Protein AF-A0A2Z7CPQ3-F1 (afdb_monomer)

Solvent-accessible surface area (backbone atoms only — not comparable to full-atom values): 9838 Å² total; per-residue (Å²): 130,92,51,61,66,46,53,51,51,53,50,30,45,48,73,46,27,50,46,46,57,72,65,60,72,82,84,64,62,66,68,57,52,49,40,27,57,72,50,27,38,76,54,97,89,22,42,36,27,41,44,96,89,38,80,44,78,45,41,50,68,58,50,16,61,74,26,59,31,29,77,51,62,46,77,52,65,87,72,51,58,67,66,45,49,53,52,37,21,37,70,39,23,57,84,59,52,74,49,56,56,61,34,51,41,88,52,35,33,70,56,54,40,49,51,49,50,50,46,46,71,75,69,43,90,66,92,63,64,90,55,53,40,46,50,67,57,42,39,52,53,22,29,34,73,65,68,48,58,36,12,48,16,59,49,53,45,51,49,54,48,51,71,36,33,67,86,64,68,62,70,78,74,78,78,127

Nearest PDB structures (foldseek):
  7np8-assembly1_B  TM=5.921E-01  e=3.631E+00  Methanocaldococcus jannaschii DSM 2661
  7bkb-assembly1_E  TM=3.492E-01  e=5.715E+00  Methanospirillum hungatei JF-1
  7waz-assembly1_A  TM=1.607E-01  e=1.551E+00  Planctomycetota bacterium

Sequence (176 aa):
MDNEGMVKMFKALVSSGLKGFLECSSAIYEAALVEFFQNASVQDDKVVSTVHGKSVEVTEEVFAGTFELSTEGLTDMSDVPKDLVFDARTAFSYDGKQLNTSCKKREMKFEYRLLNDILAKTVTVKADSFDVVTHERFLMMSAIQGGVKVNWGRLLFNIFKDMVTPATKQARGYAV

Structure (mmCIF, N/CA/C/O backbone):
data_AF-A0A2Z7CPQ3-F1
#
_entry.id   AF-A0A2Z7CPQ3-F1
#
loop_
_atom_site.group_PDB
_atom_site.id
_atom_site.type_symbol
_atom_site.label_atom_id
_atom_site.label_alt_id
_atom_site.label_comp_id
_atom_site.label_asym_id
_atom_site.label_entity_id
_atom_site.label_seq_id
_atom_site.pdbx_PDB_ins_code
_atom_site.Cartn_x
_atom_site.Cartn_y
_atom_site.Cartn_z
_atom_site.occupancy
_atom_site.B_iso_or_equiv
_atom_site.auth_seq_id
_atom_site.auth_comp_id
_atom_site.auth_asym_id
_atom_site.auth_atom_id
_atom_site.pdbx_PDB_model_num
ATOM 1 N N . MET A 1 1 ? -1.738 0.029 -30.865 1.00 52.38 1 MET A N 1
ATOM 2 C CA . MET A 1 1 ? -1.584 -1.238 -30.107 1.00 52.38 1 MET A CA 1
ATOM 3 C C . MET A 1 1 ? -1.568 -0.870 -28.619 1.00 52.38 1 MET A C 1
ATOM 5 O O . MET A 1 1 ? -0.692 -1.278 -27.873 1.00 52.38 1 MET A O 1
ATOM 9 N N . ASP A 1 2 ? -2.525 -0.041 -28.183 1.00 65.38 2 ASP A N 1
ATOM 10 C CA . ASP A 1 2 ? -2.224 1.010 -27.187 1.00 65.38 2 ASP A CA 1
ATOM 11 C C . ASP A 1 2 ? -2.474 0.626 -25.727 1.00 65.38 2 ASP A C 1
ATOM 13 O O . ASP A 1 2 ? -2.293 1.447 -24.837 1.00 65.38 2 ASP A O 1
ATOM 17 N N . ASN A 1 3 ? -2.834 -0.630 -25.452 1.00 77.56 3 ASN A N 1
ATOM 18 C CA . ASN A 1 3 ? -3.248 -1.041 -24.108 1.00 77.56 3 ASN A CA 1
ATOM 19 C C . ASN A 1 3 ? -2.387 -2.151 -23.490 1.00 77.56 3 ASN A C 1
ATOM 21 O O . ASN A 1 3 ? -2.666 -2.563 -22.368 1.00 77.56 3 ASN A O 1
ATOM 25 N N . GLU A 1 4 ? -1.342 -2.650 -24.162 1.00 88.69 4 GLU A N 1
ATOM 26 C CA . GLU A 1 4 ? -0.546 -3.765 -23.621 1.00 88.69 4 GLU A CA 1
ATOM 27 C C . GLU A 1 4 ? 0.138 -3.399 -22.291 1.00 88.69 4 GLU A C 1
ATOM 29 O O . GLU A 1 4 ? 0.106 -4.187 -21.344 1.00 88.69 4 GLU A O 1
ATOM 34 N N . GLY A 1 5 ? 0.688 -2.183 -22.187 1.00 86.81 5 GLY A N 1
ATOM 35 C CA . GLY A 1 5 ? 1.281 -1.670 -20.946 1.00 86.81 5 GLY A CA 1
ATOM 36 C C . GLY A 1 5 ? 0.263 -1.571 -19.807 1.00 86.81 5 GLY A C 1
ATOM 37 O O . GLY A 1 5 ? 0.512 -2.056 -18.707 1.00 86.81 5 GLY A O 1
ATOM 38 N N . MET A 1 6 ? -0.930 -1.044 -20.097 1.00 89.56 6 MET A N 1
ATOM 39 C CA . MET A 1 6 ? -2.034 -0.944 -19.135 1.00 89.56 6 MET A CA 1
ATOM 40 C C . MET A 1 6 ? -2.511 -2.317 -18.652 1.00 89.56 6 MET A C 1
ATOM 42 O O . MET A 1 6 ? -2.704 -2.523 -17.457 1.00 89.56 6 MET A O 1
ATOM 46 N N . VAL A 1 7 ? -2.658 -3.283 -19.564 1.00 90.31 7 VAL A N 1
ATOM 47 C CA . VAL A 1 7 ? -3.046 -4.660 -19.221 1.00 90.31 7 VAL A CA 1
ATOM 48 C C . VAL A 1 7 ? -1.991 -5.319 -18.333 1.00 90.31 7 VAL A C 1
ATOM 50 O O . VAL A 1 7 ? -2.348 -5.988 -17.364 1.00 90.31 7 VAL A O 1
ATOM 53 N N . LYS A 1 8 ? -0.697 -5.130 -18.628 1.00 91.88 8 LYS A N 1
ATOM 54 C CA . LYS A 1 8 ? 0.396 -5.635 -17.781 1.00 91.88 8 LYS A CA 1
ATOM 55 C C . LYS A 1 8 ? 0.367 -5.001 -16.391 1.00 91.88 8 LYS A C 1
ATOM 57 O O . LYS A 1 8 ? 0.447 -5.735 -15.412 1.00 91.88 8 LYS A O 1
ATOM 62 N N . MET A 1 9 ? 0.172 -3.684 -16.309 1.00 93.31 9 MET A N 1
ATOM 63 C CA . MET A 1 9 ? 0.054 -2.962 -15.040 1.00 93.31 9 MET A CA 1
ATOM 64 C C . MET A 1 9 ? -1.110 -3.499 -14.194 1.00 93.31 9 MET A C 1
ATOM 66 O O . MET A 1 9 ? -0.900 -3.858 -13.039 1.00 93.31 9 MET A O 1
ATOM 70 N N . PHE A 1 10 ? -2.309 -3.665 -14.767 1.00 90.81 10 PHE A N 1
ATOM 71 C CA . PHE A 1 10 ? -3.447 -4.222 -14.025 1.00 90.81 10 PHE A CA 1
ATOM 72 C C . PHE A 1 10 ? -3.222 -5.668 -13.584 1.00 90.81 10 PHE A C 1
ATOM 74 O O . PHE A 1 10 ? -3.580 -6.025 -12.466 1.00 90.81 10 PHE A O 1
ATOM 81 N N . LYS A 1 11 ? -2.598 -6.504 -14.424 1.00 92.69 11 LYS A N 1
ATOM 82 C CA . LYS A 1 11 ? -2.225 -7.869 -14.026 1.00 92.69 11 LYS A CA 1
ATOM 83 C C . LYS A 1 11 ? -1.247 -7.864 -12.854 1.00 92.69 11 LYS A C 1
ATOM 85 O O . LYS A 1 11 ? -1.438 -8.645 -11.934 1.00 92.69 11 LYS A O 1
ATOM 90 N N . ALA A 1 12 ? -0.249 -6.980 -12.862 1.00 91.81 12 ALA A N 1
ATOM 91 C CA . ALA A 1 12 ? 0.686 -6.833 -11.748 1.00 91.81 12 ALA A CA 1
ATOM 92 C C . ALA A 1 12 ? -0.034 -6.408 -10.457 1.00 91.81 12 ALA A C 1
ATOM 94 O O . ALA A 1 12 ? 0.230 -6.962 -9.396 1.00 91.81 12 ALA A O 1
ATOM 95 N N . LEU A 1 13 ? -1.002 -5.495 -10.563 1.00 89.25 13 LEU A N 1
ATOM 96 C CA . LEU A 1 13 ? -1.815 -5.015 -9.442 1.00 89.25 13 LEU A CA 1
ATOM 97 C C . LEU A 1 13 ? -2.726 -6.114 -8.862 1.00 89.25 13 LEU A C 1
ATOM 99 O O . LEU A 1 13 ? -2.865 -6.247 -7.650 1.00 89.25 13 LEU A O 1
ATOM 103 N N . VAL A 1 14 ? -3.312 -6.955 -9.718 1.00 89.62 14 VAL A N 1
ATOM 104 C CA . VAL A 1 14 ? -4.073 -8.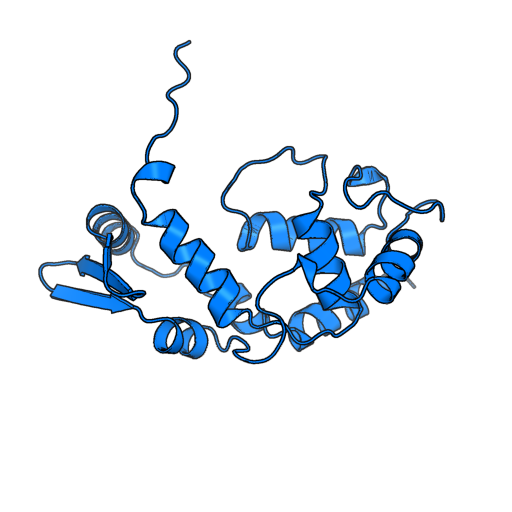133 -9.272 1.00 89.62 14 VAL A CA 1
ATOM 105 C C . VAL A 1 14 ? -3.147 -9.149 -8.604 1.00 89.62 14 VAL A C 1
ATOM 107 O O . VAL A 1 14 ? -3.444 -9.607 -7.503 1.00 89.62 14 VAL A O 1
ATOM 110 N N . SER A 1 15 ? -2.007 -9.460 -9.226 1.00 90.81 15 SER A N 1
ATOM 111 C CA . SER A 1 15 ? -1.011 -10.388 -8.680 1.00 90.81 15 SER A CA 1
ATOM 112 C C . SER A 1 15 ? -0.380 -9.902 -7.379 1.00 90.81 15 SER A C 1
ATOM 114 O O . SER A 1 15 ? 0.089 -10.725 -6.598 1.00 90.81 15 SER A O 1
ATOM 116 N N . SER A 1 16 ? -0.370 -8.590 -7.121 1.00 88.19 16 SER A N 1
ATOM 117 C CA . SER A 1 16 ? 0.120 -8.058 -5.853 1.00 88.19 16 SER A CA 1
ATOM 118 C C . SER A 1 16 ? -0.817 -8.394 -4.691 1.00 88.19 16 SER A C 1
ATOM 120 O O . SER A 1 16 ? -0.373 -8.341 -3.555 1.00 88.19 16 SER A O 1
ATOM 122 N N . GLY A 1 17 ? -2.082 -8.755 -4.941 1.00 86.81 17 GLY A N 1
ATOM 123 C CA . GLY A 1 17 ? -3.071 -9.044 -3.896 1.00 86.81 17 GLY A CA 1
ATOM 124 C C . GLY A 1 17 ? -3.863 -7.820 -3.426 1.00 86.81 17 GLY A C 1
ATOM 125 O O . GLY A 1 17 ? -4.576 -7.901 -2.436 1.00 86.81 17 GLY A O 1
ATOM 126 N N . LEU A 1 18 ? -3.777 -6.685 -4.131 1.00 87.81 18 LEU A N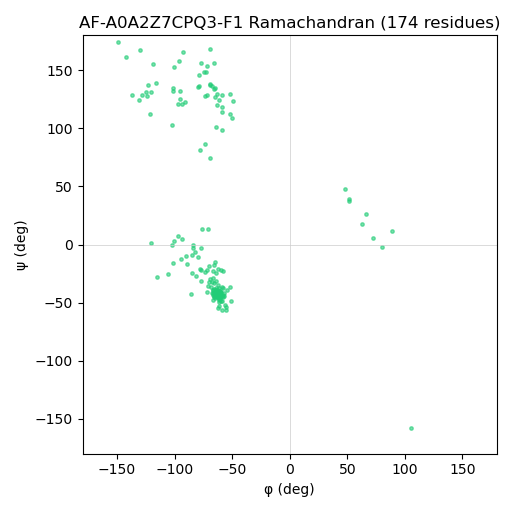 1
ATOM 127 C CA . LEU A 1 18 ? -4.542 -5.470 -3.799 1.00 87.81 18 LEU A CA 1
ATOM 128 C C . LEU A 1 18 ? -5.980 -5.477 -4.342 1.00 87.81 18 LEU A C 1
ATOM 130 O O . LEU A 1 18 ? -6.759 -4.576 -4.037 1.00 87.81 18 LEU A O 1
ATOM 134 N N . LYS A 1 19 ? -6.343 -6.479 -5.148 1.00 87.19 19 LYS A N 1
ATOM 135 C CA . LYS A 1 19 ? -7.648 -6.559 -5.815 1.00 87.19 19 LYS A CA 1
ATOM 136 C C . LYS A 1 19 ? -8.820 -6.487 -4.825 1.00 87.19 19 LYS A C 1
ATOM 138 O O . LYS A 1 19 ? -9.689 -5.642 -5.013 1.00 87.19 19 LYS A O 1
ATOM 143 N N . GLY A 1 20 ? -8.828 -7.317 -3.778 1.00 82.94 20 GLY A N 1
ATOM 144 C CA . GLY A 1 20 ? -9.944 -7.371 -2.824 1.00 82.94 20 GLY A CA 1
ATOM 145 C C . GLY A 1 20 ? -10.156 -6.051 -2.074 1.00 82.94 20 GLY A C 1
ATOM 146 O O . GLY A 1 20 ? -11.290 -5.620 -1.876 1.00 82.94 20 GLY A O 1
ATOM 147 N N . PHE A 1 21 ? -9.074 -5.332 -1.767 1.00 83.88 21 PHE A N 1
ATOM 148 C CA . PHE A 1 21 ? -9.148 -3.992 -1.180 1.00 83.88 21 PHE A CA 1
ATOM 149 C C . PHE A 1 21 ? -9.739 -2.948 -2.140 1.00 83.88 21 PHE A C 1
ATOM 151 O O . PHE A 1 21 ? -10.566 -2.133 -1.737 1.00 83.88 21 PHE A O 1
ATOM 158 N N . LEU A 1 22 ? -9.358 -2.984 -3.421 1.00 84.19 22 LEU A N 1
ATOM 159 C CA . LEU A 1 22 ? -9.859 -2.040 -4.429 1.00 84.19 22 LEU A CA 1
ATOM 160 C C . LEU A 1 22 ? -11.309 -2.300 -4.856 1.00 84.19 22 LEU A C 1
ATOM 162 O O . LEU A 1 22 ? -11.972 -1.383 -5.337 1.00 84.19 22 LEU A O 1
ATOM 166 N N . GLU A 1 23 ? -11.798 -3.527 -4.692 1.00 82.38 23 GLU A N 1
ATOM 167 C CA . GLU A 1 23 ? -13.182 -3.912 -4.995 1.00 82.38 23 GLU A CA 1
ATOM 168 C C . GLU A 1 23 ? -14.160 -3.610 -3.847 1.00 82.38 23 GLU A C 1
ATOM 170 O O . GLU A 1 23 ? -15.367 -3.808 -4.007 1.00 82.38 23 GLU A O 1
ATOM 175 N N . CYS A 1 24 ? -13.681 -3.100 -2.705 1.00 69.94 24 CYS A N 1
ATOM 176 C CA . CYS A 1 24 ? -14.533 -2.793 -1.561 1.00 69.94 24 CYS A CA 1
ATOM 177 C C . CYS A 1 24 ? -15.636 -1.782 -1.931 1.00 69.94 24 CYS A C 1
ATOM 179 O O . CYS A 1 24 ? -15.378 -0.613 -2.223 1.00 69.94 24 CYS A O 1
ATOM 181 N N . SER A 1 25 ? -16.891 -2.236 -1.886 1.00 61.22 25 SER A N 1
ATOM 182 C CA . SER A 1 25 ? -18.068 -1.415 -2.178 1.00 61.22 25 SER A CA 1
ATOM 183 C C . SER A 1 25 ? -18.302 -0.367 -1.086 1.00 61.22 25 SER A C 1
ATOM 185 O O . SER A 1 25 ? -18.249 -0.672 0.104 1.00 61.22 25 SER A O 1
ATOM 187 N N . SER A 1 26 ? -18.637 0.865 -1.478 1.00 59.34 26 SER A N 1
ATOM 188 C CA . SER A 1 26 ? -18.905 1.984 -0.561 1.00 59.34 26 SER A CA 1
ATOM 189 C C . SER A 1 26 ? -20.275 1.914 0.129 1.00 59.34 26 SER A C 1
ATOM 191 O O . SER A 1 26 ? -20.722 2.910 0.687 1.00 59.34 26 SER A O 1
ATOM 193 N N . ALA A 1 27 ? -20.977 0.778 0.074 1.00 57.53 27 ALA A N 1
ATOM 194 C CA . ALA A 1 27 ? -22.360 0.630 0.543 1.00 57.53 27 ALA A CA 1
ATOM 195 C C . ALA A 1 27 ? -22.533 0.676 2.080 1.00 57.53 27 ALA A C 1
ATOM 197 O O . ALA A 1 27 ? -23.585 0.302 2.598 1.00 57.53 27 ALA A O 1
ATOM 198 N N . ILE A 1 28 ? -21.515 1.109 2.824 1.00 59.25 28 ILE A N 1
ATOM 199 C CA . ILE A 1 28 ? -21.557 1.185 4.282 1.00 59.25 28 ILE A CA 1
ATOM 200 C C . ILE A 1 28 ? -22.312 2.454 4.702 1.00 59.25 28 ILE A C 1
ATOM 202 O O . ILE A 1 28 ? -22.097 3.535 4.159 1.00 59.25 28 ILE A O 1
ATOM 206 N N . TYR A 1 29 ? -23.202 2.317 5.687 1.00 59.50 29 TYR A N 1
ATOM 207 C CA . TYR A 1 29 ? -23.968 3.422 6.262 1.00 59.50 29 TYR A CA 1
ATOM 208 C C . TYR A 1 29 ? -23.024 4.486 6.847 1.00 59.50 29 TYR A C 1
ATOM 210 O O . TYR A 1 29 ? -22.283 4.215 7.795 1.00 59.50 29 TYR A O 1
ATOM 218 N N . GLU A 1 30 ? -23.078 5.703 6.305 1.00 75.25 30 GLU A N 1
ATOM 219 C CA . GLU A 1 30 ? -22.171 6.807 6.647 1.00 75.25 30 GLU A CA 1
ATOM 220 C C . GLU A 1 30 ? -22.150 7.102 8.160 1.00 75.25 30 GLU A C 1
ATOM 222 O O . GLU A 1 30 ? -21.085 7.279 8.745 1.00 75.25 30 GLU A O 1
ATOM 227 N N . ALA A 1 31 ? -23.306 7.034 8.831 1.00 81.69 31 ALA A N 1
ATOM 228 C CA . ALA A 1 31 ? -23.420 7.306 10.266 1.00 81.69 31 ALA A CA 1
ATOM 229 C C . ALA A 1 31 ? -22.657 6.305 11.158 1.00 81.69 31 ALA A C 1
ATOM 231 O O . ALA A 1 31 ? -22.017 6.715 12.124 1.00 81.69 31 ALA A O 1
ATOM 232 N N . ALA A 1 32 ? -22.691 5.008 10.832 1.00 85.31 32 ALA A N 1
ATOM 233 C CA . ALA A 1 32 ? -22.018 3.976 11.623 1.00 85.31 32 ALA A CA 1
ATOM 234 C C . ALA A 1 32 ? -20.490 4.055 11.473 1.00 85.31 32 ALA A C 1
ATOM 236 O O . ALA A 1 32 ? -19.762 3.849 12.442 1.00 85.31 32 ALA A O 1
ATOM 237 N N . LEU A 1 33 ? -19.998 4.404 10.278 1.00 85.75 33 LEU A N 1
ATOM 238 C CA . LEU A 1 33 ? -18.573 4.664 10.062 1.00 85.75 33 LEU A CA 1
ATOM 239 C C . LEU A 1 33 ? -18.109 5.924 10.787 1.00 85.75 33 LEU A C 1
ATOM 241 O O . LEU A 1 33 ? -17.037 5.917 11.389 1.00 85.75 33 LEU A O 1
ATOM 245 N N . VAL A 1 34 ? -18.906 6.994 10.763 1.00 85.31 34 VAL A N 1
ATOM 246 C CA . VAL A 1 34 ? -18.590 8.220 11.508 1.00 85.31 34 VAL A CA 1
ATOM 247 C C . VAL A 1 34 ? -18.483 7.922 13.004 1.00 85.31 34 VAL A C 1
ATOM 249 O O . VAL A 1 34 ? -17.476 8.280 13.613 1.00 85.31 34 VAL A O 1
ATOM 252 N N . GLU A 1 35 ? -19.459 7.214 13.579 1.00 89.50 35 GLU A N 1
ATOM 253 C CA . GLU A 1 35 ? -19.417 6.782 14.983 1.00 89.50 35 GLU A CA 1
ATOM 254 C C . GLU A 1 35 ? -18.184 5.902 15.256 1.00 89.50 35 GLU A C 1
ATOM 256 O O . GLU A 1 35 ? -17.452 6.142 16.220 1.00 89.50 35 GLU A O 1
ATOM 261 N N . PHE A 1 36 ? -17.887 4.948 14.362 1.00 91.38 36 PHE A N 1
ATOM 262 C CA . PHE A 1 36 ? -16.701 4.100 14.464 1.00 91.38 36 PHE A CA 1
ATOM 263 C C . PHE A 1 36 ? -15.419 4.933 14.554 1.00 91.38 36 PHE A C 1
ATOM 265 O O . PHE A 1 36 ? -14.647 4.756 15.492 1.00 91.38 36 PHE A O 1
ATOM 272 N N . PHE A 1 37 ? -15.172 5.853 13.618 1.00 88.50 37 PHE A N 1
ATOM 273 C CA . PHE A 1 37 ? -13.935 6.645 13.596 1.00 88.50 37 PHE A CA 1
ATOM 274 C C . PHE A 1 37 ? -13.845 7.658 14.746 1.00 88.50 37 PHE A C 1
ATOM 276 O O . PHE A 1 37 ? -12.738 7.979 15.195 1.00 88.50 37 PHE A O 1
ATOM 283 N N . GLN A 1 38 ? -14.979 8.161 15.238 1.00 89.44 38 GLN A N 1
ATOM 284 C CA . GLN A 1 38 ? -15.023 9.026 16.419 1.00 89.44 38 GLN A CA 1
ATOM 285 C C . GLN A 1 38 ? -14.569 8.276 17.672 1.00 89.44 38 GLN A C 1
ATOM 287 O O . GLN A 1 38 ? -13.737 8.794 18.417 1.00 89.44 38 GLN A O 1
ATOM 292 N N . ASN A 1 39 ? -15.054 7.047 17.848 1.00 92.38 39 ASN A N 1
ATOM 293 C CA . ASN A 1 39 ? -14.789 6.227 19.030 1.00 92.38 39 ASN A CA 1
ATOM 294 C C . ASN A 1 39 ? -13.539 5.340 18.894 1.00 92.38 39 ASN A C 1
ATOM 296 O O . ASN A 1 39 ? -13.111 4.732 19.874 1.00 92.38 39 ASN A O 1
ATOM 300 N N . ALA A 1 40 ? -12.955 5.250 17.695 1.00 93.44 40 ALA A N 1
ATOM 301 C CA . ALA A 1 40 ? -11.829 4.369 17.429 1.00 93.44 40 ALA A CA 1
ATOM 302 C C . ALA A 1 40 ? -10.547 4.824 18.137 1.00 93.44 40 ALA A C 1
ATOM 304 O O . ALA A 1 40 ? -10.176 6.003 18.115 1.00 93.44 40 ALA A O 1
ATOM 305 N N . SER A 1 41 ? -9.834 3.847 18.691 1.00 93.75 41 SER A N 1
ATOM 306 C CA . SER A 1 41 ? -8.496 3.977 19.263 1.00 93.75 41 SER A CA 1
ATOM 307 C C . SER A 1 41 ? -7.663 2.735 18.945 1.00 93.75 41 SER A C 1
ATOM 309 O O . SER A 1 41 ? -8.208 1.686 18.599 1.00 93.75 41 SER A O 1
ATOM 311 N N . VAL A 1 42 ? -6.339 2.853 19.046 1.00 93.88 42 VAL A N 1
ATOM 312 C CA . VAL A 1 42 ? -5.430 1.708 18.914 1.00 93.88 42 VAL A CA 1
ATOM 313 C C . VAL A 1 42 ? -5.103 1.176 20.308 1.00 93.88 42 VAL A C 1
ATOM 315 O O . VAL A 1 42 ? -4.647 1.941 21.157 1.00 93.88 42 VAL A O 1
ATOM 318 N N . GLN A 1 43 ? -5.329 -0.117 20.541 1.00 92.88 43 GLN A N 1
ATOM 319 C CA . GLN A 1 43 ? -5.010 -0.823 21.789 1.00 92.88 43 GLN A CA 1
ATOM 320 C C . GLN A 1 43 ? -4.397 -2.183 21.447 1.00 92.88 43 GLN A C 1
ATOM 322 O O . GLN A 1 43 ? -4.958 -2.909 20.633 1.00 92.88 43 GLN A O 1
ATOM 327 N N . ASP A 1 44 ? -3.241 -2.512 22.032 1.00 90.81 44 ASP A N 1
ATOM 328 C CA . ASP A 1 44 ? -2.554 -3.804 21.854 1.00 90.81 44 ASP A CA 1
ATOM 329 C C . ASP A 1 44 ? -2.426 -4.267 20.385 1.00 90.81 44 ASP A C 1
ATOM 331 O O . ASP A 1 44 ? -2.737 -5.404 20.040 1.00 90.81 44 ASP A O 1
ATOM 335 N N . ASP A 1 45 ? -1.986 -3.359 19.505 1.00 90.31 45 ASP A N 1
ATOM 336 C CA . ASP A 1 45 ? -1.858 -3.564 18.047 1.00 90.31 45 ASP A CA 1
ATOM 337 C C . ASP A 1 45 ? -3.182 -3.842 17.303 1.00 90.31 45 ASP A C 1
ATOM 339 O O . ASP A 1 45 ? -3.180 -4.295 16.163 1.00 90.31 45 ASP A O 1
ATOM 343 N N . LYS A 1 46 ? -4.327 -3.526 17.912 1.00 93.94 46 LYS A N 1
ATOM 344 C CA . LYS A 1 46 ? -5.663 -3.642 17.314 1.00 93.94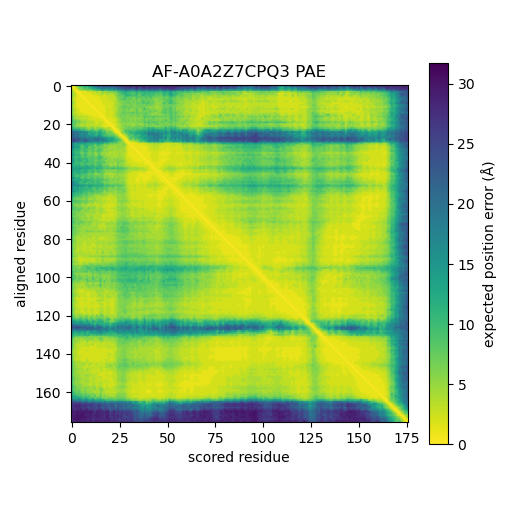 46 LYS A CA 1
ATOM 345 C C . LYS A 1 46 ? -6.344 -2.286 17.246 1.00 93.94 46 LYS A C 1
ATOM 347 O O . LYS A 1 46 ? -6.062 -1.397 18.050 1.00 93.94 46 LYS A O 1
ATOM 352 N N . VAL A 1 47 ? -7.287 -2.137 16.322 1.00 95.31 47 VAL A N 1
ATOM 353 C CA . VAL A 1 47 ? -8.208 -0.997 16.327 1.00 95.31 47 VAL A CA 1
ATOM 354 C C . VAL A 1 47 ? -9.465 -1.405 17.073 1.00 95.31 47 VAL A C 1
ATOM 356 O O . VAL A 1 47 ? -10.146 -2.349 16.679 1.00 95.31 47 VAL A O 1
ATOM 359 N N . VAL A 1 48 ? -9.779 -0.683 18.141 1.00 95.31 48 VAL A N 1
ATOM 360 C CA . VAL A 1 48 ? -10.984 -0.903 18.941 1.00 95.31 48 VAL A CA 1
ATOM 361 C C . VAL A 1 48 ? -11.884 0.318 18.854 1.00 95.31 48 VAL A C 1
ATOM 363 O O . VAL A 1 48 ? -11.403 1.451 18.865 1.00 95.31 48 VAL A O 1
ATOM 366 N N . SER A 1 49 ? -13.190 0.103 18.744 1.00 94.62 49 SER A N 1
ATOM 367 C CA . SER A 1 49 ? -14.192 1.165 18.671 1.00 94.62 49 SER A CA 1
ATOM 368 C C . SER A 1 49 ? -15.519 0.713 19.281 1.00 94.62 49 SER A C 1
ATOM 370 O O . SER A 1 49 ? -15.690 -0.439 19.673 1.00 94.62 49 SER A O 1
ATOM 372 N N . THR A 1 50 ? -16.479 1.626 19.377 1.00 93.75 50 THR A N 1
ATOM 373 C CA . THR A 1 50 ? -17.858 1.338 19.775 1.00 93.75 50 THR A CA 1
ATOM 374 C C . THR A 1 50 ? -18.808 1.929 18.744 1.00 93.75 50 THR A C 1
ATOM 376 O O . THR A 1 50 ? -18.695 3.108 18.414 1.00 93.75 50 THR A O 1
ATOM 379 N N . VAL A 1 51 ? -19.743 1.117 18.249 1.00 90.62 51 VAL A N 1
ATOM 380 C CA . VAL A 1 51 ? -20.773 1.529 17.283 1.00 90.62 51 VAL A CA 1
ATOM 381 C C . VAL A 1 51 ? -22.129 1.051 17.783 1.00 90.62 51 VAL A C 1
ATOM 383 O O . VAL A 1 51 ? -22.306 -0.137 18.059 1.00 90.62 51 VAL A O 1
ATOM 386 N N . HIS A 1 52 ? -23.087 1.965 17.933 1.00 89.94 52 HIS A N 1
ATOM 387 C CA . HIS A 1 52 ? -24.418 1.686 18.481 1.00 89.94 52 HIS A CA 1
ATOM 388 C C . HIS A 1 52 ? -24.364 0.940 19.829 1.00 89.94 52 HIS A C 1
ATOM 390 O O . HIS A 1 52 ? -25.127 0.004 20.078 1.00 89.94 52 HIS A O 1
ATOM 396 N N . GLY A 1 53 ? -23.409 1.321 20.685 1.00 89.56 53 GLY A N 1
ATOM 397 C CA . GLY A 1 53 ? -23.181 0.702 21.996 1.00 89.56 53 GLY A CA 1
ATOM 398 C C . GLY A 1 53 ? -22.559 -0.702 21.963 1.00 89.56 53 GLY A C 1
ATOM 399 O O . GLY A 1 53 ? -22.431 -1.325 23.015 1.00 89.56 53 GLY A O 1
ATOM 400 N N . LYS A 1 54 ? -22.166 -1.216 20.790 1.00 93.31 54 LYS A N 1
ATOM 401 C CA . LYS A 1 54 ? -21.468 -2.502 20.644 1.00 93.31 54 LYS A CA 1
ATOM 402 C C . LYS A 1 54 ? -19.976 -2.278 20.434 1.00 93.31 54 LYS A C 1
ATOM 404 O O . LYS A 1 54 ? -19.594 -1.476 19.584 1.00 93.31 54 LYS A O 1
ATOM 409 N N . SER A 1 55 ? -19.151 -3.015 21.178 1.00 93.50 55 SER A N 1
ATOM 410 C CA . SER A 1 55 ? -17.701 -3.025 20.967 1.00 93.50 55 SER A CA 1
ATOM 411 C C . SER A 1 55 ? -17.364 -3.678 19.625 1.00 93.50 55 SER A C 1
ATOM 413 O O . SER A 1 55 ? -17.937 -4.713 19.275 1.00 93.50 55 SER A O 1
ATOM 415 N N . VAL A 1 56 ? -16.441 -3.069 18.887 1.00 93.62 56 VAL A N 1
ATOM 416 C CA . VAL A 1 56 ? -15.889 -3.571 17.628 1.00 93.62 56 VAL A CA 1
ATOM 417 C C . VAL A 1 56 ? -14.378 -3.639 17.775 1.00 93.62 56 VAL A C 1
ATOM 419 O O . VAL A 1 56 ? -13.746 -2.641 18.117 1.00 93.62 56 VAL A O 1
ATOM 422 N N . GLU A 1 57 ? -13.802 -4.797 17.469 1.00 95.31 57 GLU A N 1
ATOM 423 C CA . GLU A 1 57 ? -12.356 -5.000 17.441 1.00 95.31 57 GLU A CA 1
ATOM 424 C C . GLU A 1 57 ? -11.927 -5.435 16.041 1.00 95.31 57 GLU A C 1
ATOM 426 O O . GLU A 1 57 ? -12.507 -6.352 15.458 1.00 95.31 57 GLU A O 1
ATOM 431 N N . VAL A 1 58 ? -10.902 -4.778 15.507 1.00 95.62 58 VAL A N 1
ATOM 432 C CA . VAL A 1 58 ? -10.313 -5.088 14.206 1.00 95.62 58 VAL A CA 1
ATOM 433 C C . VAL A 1 58 ? -8.836 -5.403 14.415 1.00 95.62 58 VAL A C 1
ATOM 435 O O . VAL A 1 58 ? -8.050 -4.525 14.782 1.00 95.62 58 VAL A O 1
ATOM 438 N N . THR A 1 59 ? -8.463 -6.663 14.195 1.00 96.06 59 THR A N 1
ATOM 439 C CA . THR A 1 59 ? -7.063 -7.112 14.175 1.00 96.06 59 THR A CA 1
ATOM 440 C C . THR A 1 59 ? -6.511 -7.072 12.752 1.00 96.06 59 THR A C 1
ATOM 442 O O . THR A 1 59 ? -7.283 -6.994 11.791 1.00 96.06 59 THR A O 1
ATOM 445 N N . GLU A 1 60 ? -5.189 -7.165 12.603 1.00 95.38 60 GLU A N 1
ATOM 446 C CA . GLU A 1 60 ? -4.562 -7.284 11.284 1.00 95.38 60 GLU A CA 1
ATOM 447 C C . GLU A 1 60 ? -5.092 -8.499 10.518 1.00 95.38 60 GLU A C 1
ATOM 449 O O . GLU A 1 60 ? -5.398 -8.390 9.337 1.00 95.38 60 GLU A O 1
ATOM 454 N N . GLU A 1 61 ? -5.260 -9.642 11.184 1.00 95.12 61 GLU A N 1
ATOM 455 C CA . GLU A 1 61 ? -5.702 -10.884 10.548 1.00 95.12 61 GLU A CA 1
ATOM 456 C C . GLU A 1 61 ? -7.138 -10.774 10.037 1.00 95.12 61 GLU A C 1
ATOM 458 O O . GLU A 1 61 ? -7.431 -11.187 8.915 1.00 95.12 61 GLU A O 1
ATOM 463 N N . VAL A 1 62 ? -8.034 -10.184 10.839 1.00 94.69 62 VAL A N 1
ATOM 464 C CA . VAL A 1 62 ? -9.425 -9.945 10.432 1.00 94.69 62 VAL A CA 1
ATOM 465 C C . VAL A 1 62 ? -9.471 -8.948 9.276 1.00 94.69 62 VAL A C 1
ATOM 467 O O . VAL A 1 62 ? -10.195 -9.171 8.305 1.00 94.69 62 VAL A O 1
ATOM 470 N N . PHE A 1 63 ? -8.678 -7.876 9.349 1.00 93.62 63 PHE A N 1
ATOM 471 C CA . PHE A 1 63 ? -8.589 -6.863 8.300 1.00 93.62 63 PHE A CA 1
ATOM 472 C C . PHE A 1 63 ? -8.074 -7.465 6.987 1.00 93.62 63 PHE A C 1
ATOM 474 O O . PHE A 1 63 ? -8.744 -7.384 5.959 1.00 93.62 63 PHE A O 1
ATOM 481 N N . ALA A 1 64 ? -6.919 -8.129 7.027 1.00 94.12 64 ALA A N 1
ATOM 482 C CA . ALA A 1 64 ? -6.300 -8.749 5.865 1.00 94.12 64 ALA A CA 1
ATOM 483 C C . ALA A 1 64 ? -7.191 -9.838 5.259 1.00 94.12 64 ALA A C 1
ATOM 485 O O . ALA A 1 64 ? -7.368 -9.865 4.044 1.00 94.12 64 ALA A O 1
ATOM 486 N N . GLY A 1 65 ? -7.807 -10.683 6.092 1.00 93.38 65 GLY A N 1
ATOM 487 C CA . GLY A 1 65 ? -8.732 -11.721 5.637 1.00 93.38 65 GLY A CA 1
ATOM 488 C C . GLY A 1 65 ? -9.982 -11.156 4.959 1.00 93.38 65 GLY A C 1
ATOM 489 O O . GLY A 1 65 ? -10.395 -11.673 3.927 1.00 93.38 65 GLY A O 1
ATOM 490 N N . THR A 1 66 ? -10.549 -10.066 5.488 1.00 89.88 66 THR A N 1
ATOM 491 C CA . THR A 1 66 ? -11.746 -9.416 4.916 1.00 89.88 66 THR A CA 1
ATOM 492 C C . THR A 1 66 ? -11.489 -8.854 3.518 1.00 89.88 66 THR A C 1
ATOM 494 O O . THR A 1 66 ? -12.363 -8.920 2.659 1.00 89.88 66 THR A O 1
ATOM 497 N N . PHE A 1 67 ? -10.294 -8.311 3.286 1.00 88.69 67 PHE A N 1
ATOM 498 C CA . PHE A 1 67 ? -9.904 -7.716 2.004 1.00 88.69 67 PHE A CA 1
ATOM 499 C C . PHE A 1 67 ? -9.098 -8.663 1.105 1.00 88.69 67 PHE A C 1
ATOM 501 O O . PHE A 1 67 ? -8.591 -8.221 0.073 1.00 88.69 67 PHE A O 1
ATOM 508 N N . GLU A 1 68 ? -8.960 -9.936 1.492 1.00 92.19 68 GLU A N 1
ATOM 509 C CA . GLU A 1 68 ? -8.165 -10.951 0.785 1.00 92.19 68 GLU A CA 1
ATOM 510 C C . GLU A 1 68 ? -6.722 -10.487 0.490 1.00 92.19 68 GLU A C 1
ATOM 512 O O . GLU A 1 68 ? -6.154 -10.748 -0.573 1.00 92.19 68 GLU A O 1
ATOM 517 N N . LEU A 1 69 ? -6.125 -9.753 1.433 1.00 93.38 69 LEU A N 1
ATOM 518 C CA . LEU A 1 69 ? -4.791 -9.177 1.289 1.00 93.38 69 LEU A CA 1
ATOM 519 C C . LEU A 1 69 ? -3.699 -10.220 1.534 1.00 93.38 69 LEU A C 1
ATOM 521 O O . LEU A 1 69 ? -3.803 -11.066 2.422 1.00 93.38 69 LEU A O 1
ATOM 525 N N . SER A 1 70 ? 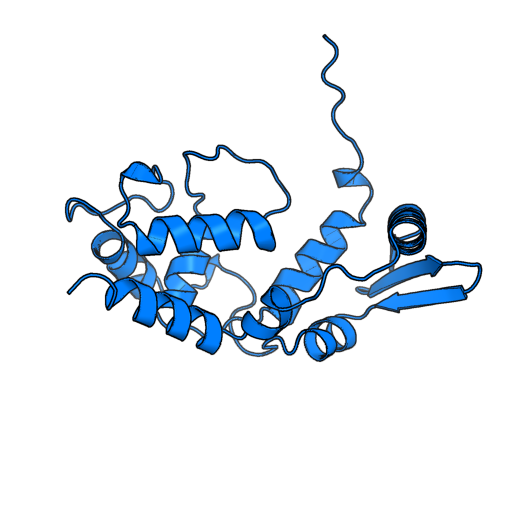-2.591 -10.095 0.800 1.00 92.19 70 SER A N 1
ATOM 526 C CA . SER A 1 70 ? -1.379 -10.869 1.086 1.00 92.19 70 SER A CA 1
ATOM 527 C C . SER A 1 70 ? -0.827 -10.511 2.467 1.00 92.19 70 SER A C 1
ATOM 529 O O . SER A 1 70 ? -0.590 -9.335 2.757 1.00 92.19 70 SER A O 1
ATOM 531 N N . THR A 1 71 ? -0.564 -11.535 3.278 1.00 94.12 71 THR A N 1
ATOM 532 C CA . THR A 1 71 ? 0.138 -11.445 4.569 1.00 94.12 71 THR A CA 1
ATOM 533 C C . THR A 1 71 ? 1.596 -11.916 4.481 1.00 94.12 71 THR A C 1
ATOM 535 O O . THR A 1 71 ? 2.334 -11.876 5.462 1.00 94.12 71 THR A O 1
ATOM 538 N N . GLU A 1 72 ? 2.042 -12.338 3.294 1.00 93.00 72 GLU A N 1
ATOM 539 C CA . GLU A 1 72 ? 3.424 -12.733 3.015 1.00 93.00 72 GLU A CA 1
ATOM 540 C C . GLU A 1 72 ? 4.202 -11.616 2.311 1.00 93.00 72 GLU A C 1
ATOM 542 O O . GLU A 1 72 ? 3.644 -10.858 1.516 1.00 93.00 72 GLU A O 1
ATOM 547 N N . GLY A 1 73 ? 5.524 -11.597 2.504 1.00 95.44 73 GLY A N 1
ATOM 548 C CA . GLY A 1 73 ? 6.444 -10.735 1.763 1.00 95.44 73 GLY A CA 1
ATOM 549 C C . GLY A 1 73 ? 6.963 -9.546 2.567 1.00 95.44 73 GLY A C 1
ATOM 550 O O . GLY A 1 73 ? 6.996 -9.585 3.795 1.00 95.44 73 GLY A O 1
ATOM 551 N N . LEU A 1 74 ? 7.409 -8.505 1.859 1.00 95.25 74 LEU A N 1
ATOM 552 C CA . LEU A 1 74 ? 8.011 -7.317 2.465 1.00 95.25 74 LEU A CA 1
ATOM 553 C C . LEU A 1 74 ? 7.007 -6.552 3.330 1.00 95.25 74 LEU A C 1
ATOM 555 O O . LEU A 1 74 ? 5.883 -6.292 2.900 1.00 95.25 74 LEU A O 1
ATOM 559 N N . THR A 1 75 ? 7.441 -6.150 4.522 1.00 93.12 75 THR A N 1
ATOM 560 C CA . THR A 1 75 ? 6.679 -5.289 5.441 1.00 93.12 75 THR A CA 1
ATOM 561 C C . THR A 1 75 ? 7.143 -3.834 5.413 1.00 93.12 75 THR A C 1
ATOM 563 O O . THR A 1 75 ? 6.422 -2.963 5.893 1.00 93.12 75 THR A O 1
ATOM 566 N N . ASP A 1 76 ? 8.328 -3.571 4.856 1.00 91.44 76 ASP A N 1
ATOM 567 C CA . ASP A 1 76 ? 8.912 -2.242 4.683 1.00 91.44 76 ASP A CA 1
ATOM 568 C C . ASP A 1 76 ? 9.266 -2.031 3.202 1.00 91.44 76 ASP A C 1
ATOM 570 O O . ASP A 1 76 ? 9.871 -2.887 2.554 1.00 91.44 76 ASP A O 1
ATOM 574 N N . MET A 1 77 ? 8.865 -0.889 2.643 1.00 91.88 77 MET A N 1
ATOM 575 C CA . MET A 1 77 ? 9.130 -0.561 1.239 1.00 91.88 77 MET A CA 1
ATOM 576 C C . MET A 1 77 ? 10.599 -0.236 0.976 1.00 91.88 77 MET A C 1
ATOM 578 O O . MET A 1 77 ? 11.054 -0.362 -0.160 1.00 91.88 77 MET A O 1
ATOM 582 N N . SER A 1 78 ? 11.358 0.157 1.998 1.00 92.50 78 SER A N 1
ATOM 583 C CA . SER A 1 78 ? 12.799 0.386 1.873 1.00 92.50 78 SER A CA 1
ATOM 584 C C . SER A 1 78 ? 13.590 -0.895 1.573 1.00 92.50 78 SER A C 1
ATOM 586 O O . SER A 1 78 ? 14.693 -0.803 1.029 1.00 92.50 78 SER A O 1
ATOM 588 N N . ASP A 1 79 ? 12.995 -2.069 1.813 1.00 95.69 79 ASP A N 1
ATOM 589 C CA . ASP A 1 79 ? 13.572 -3.384 1.513 1.00 95.69 79 ASP A CA 1
ATOM 590 C C . ASP A 1 79 ? 13.345 -3.843 0.061 1.00 95.69 79 ASP A C 1
ATOM 592 O O . ASP A 1 79 ? 13.796 -4.924 -0.330 1.00 95.69 79 ASP A O 1
ATOM 596 N N . VAL A 1 80 ? 12.662 -3.046 -0.771 1.00 96.81 80 VAL A N 1
ATOM 597 C CA . VAL A 1 80 ? 12.493 -3.369 -2.195 1.00 96.81 80 VAL A CA 1
ATOM 598 C C . VAL A 1 80 ? 13.876 -3.486 -2.860 1.00 96.81 80 VAL A C 1
ATOM 600 O O . VAL A 1 80 ? 14.686 -2.557 -2.746 1.00 96.81 80 VAL A O 1
ATOM 603 N N . PRO A 1 81 ? 14.166 -4.591 -3.581 1.00 97.44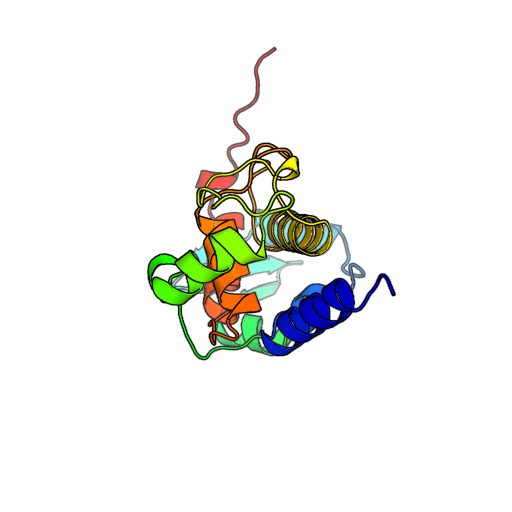 81 PRO A N 1
ATOM 604 C CA . PRO A 1 81 ? 15.472 -4.811 -4.194 1.00 97.44 81 PRO A CA 1
ATOM 605 C C . PRO A 1 81 ? 15.933 -3.629 -5.059 1.00 97.44 81 PRO A C 1
ATOM 607 O O . PRO A 1 81 ? 15.199 -3.116 -5.907 1.00 97.44 81 PRO A O 1
ATOM 610 N N . LYS A 1 82 ? 17.165 -3.162 -4.820 1.00 96.12 82 LYS A N 1
ATOM 611 C CA . LYS A 1 82 ? 17.702 -1.932 -5.432 1.00 96.12 82 LYS A CA 1
ATOM 612 C C . LYS A 1 82 ? 17.826 -2.021 -6.951 1.00 96.12 82 LYS A C 1
ATOM 614 O O . LYS A 1 82 ? 17.713 -0.999 -7.623 1.00 96.12 82 LYS A O 1
ATOM 619 N N . ASP A 1 83 ? 18.074 -3.214 -7.471 1.00 96.62 83 ASP A N 1
ATOM 620 C CA . ASP A 1 83 ? 18.082 -3.536 -8.897 1.00 96.62 83 ASP A CA 1
ATOM 621 C C . ASP A 1 83 ? 16.696 -3.331 -9.521 1.00 96.62 83 ASP A C 1
ATOM 623 O O . ASP A 1 83 ? 16.587 -2.624 -10.517 1.00 96.62 83 ASP A O 1
ATOM 627 N N . LEU A 1 84 ? 15.624 -3.795 -8.871 1.00 96.31 84 LEU A N 1
ATOM 628 C CA . LEU A 1 84 ? 14.254 -3.549 -9.337 1.00 96.31 84 LEU A CA 1
ATOM 629 C C . LEU A 1 84 ? 13.891 -2.061 -9.307 1.00 96.31 84 LEU A C 1
ATOM 631 O O . LEU A 1 84 ? 13.260 -1.554 -10.234 1.00 96.31 84 LEU A O 1
ATOM 635 N N . VAL A 1 85 ? 14.322 -1.336 -8.268 1.00 96.69 85 VAL A N 1
ATOM 636 C CA . VAL A 1 85 ? 14.152 0.126 -8.208 1.00 96.69 85 VAL A CA 1
ATOM 637 C C . VAL A 1 85 ? 14.918 0.802 -9.345 1.00 96.69 85 VAL A C 1
ATOM 639 O O . VAL A 1 85 ? 14.415 1.752 -9.940 1.00 96.69 85 VAL A O 1
ATOM 642 N N . PHE A 1 86 ? 16.128 0.338 -9.656 1.00 95.38 86 PHE A N 1
ATOM 643 C CA . PHE A 1 86 ? 16.934 0.872 -10.750 1.00 95.38 86 PHE A CA 1
ATOM 644 C C . PHE A 1 86 ? 16.279 0.623 -12.114 1.00 95.38 86 PHE A C 1
ATOM 646 O O . PHE A 1 86 ? 16.136 1.566 -12.894 1.00 95.38 86 PHE A O 1
ATOM 653 N N . ASP A 1 87 ? 15.801 -0.594 -12.366 1.00 95.12 87 ASP A N 1
ATOM 654 C CA . ASP A 1 87 ? 15.088 -0.955 -13.593 1.00 95.12 87 ASP A CA 1
ATOM 655 C C . ASP A 1 87 ? 13.807 -0.128 -13.760 1.00 95.12 87 ASP A C 1
ATOM 657 O O . ASP A 1 87 ? 13.523 0.399 -14.844 1.00 95.12 87 ASP A O 1
ATOM 661 N N . ALA A 1 88 ? 13.071 0.080 -12.664 1.00 96.44 88 ALA A N 1
ATOM 662 C CA . ALA A 1 88 ? 11.868 0.902 -12.634 1.00 96.44 88 ALA A CA 1
ATOM 663 C C . ALA A 1 88 ? 12.127 2.356 -13.070 1.00 96.44 88 ALA A C 1
ATOM 665 O O . ALA A 1 88 ? 11.305 2.933 -13.785 1.00 96.44 88 ALA A O 1
ATOM 666 N N . ARG A 1 89 ? 13.283 2.951 -12.729 1.00 96.25 89 ARG A N 1
ATOM 667 C CA . ARG A 1 89 ? 13.629 4.337 -13.127 1.00 96.25 89 ARG A CA 1
ATOM 668 C C . ARG A 1 89 ? 13.624 4.541 -14.631 1.00 96.25 89 ARG A C 1
ATOM 670 O O . ARG A 1 89 ? 13.214 5.606 -15.086 1.00 96.25 89 ARG A O 1
ATOM 677 N N . THR A 1 90 ? 14.071 3.547 -15.391 1.00 94.25 90 THR A N 1
ATOM 678 C CA . THR A 1 90 ? 14.045 3.596 -16.856 1.00 94.25 90 THR A CA 1
ATOM 679 C C . THR A 1 90 ? 12.698 3.122 -17.389 1.00 94.25 90 THR A C 1
ATOM 681 O O . THR A 1 90 ? 12.136 3.744 -18.290 1.00 94.25 90 THR A O 1
ATOM 684 N N . ALA A 1 91 ? 12.138 2.048 -16.822 1.00 94.31 91 ALA A N 1
ATOM 685 C CA . ALA A 1 91 ? 10.887 1.461 -17.295 1.00 94.31 91 ALA A CA 1
ATOM 686 C C . ALA A 1 91 ? 9.709 2.444 -17.214 1.00 94.31 91 ALA A C 1
ATOM 688 O O . ALA A 1 91 ? 8.892 2.507 -18.144 1.00 94.31 91 ALA A O 1
ATOM 689 N N . PHE A 1 92 ? 9.652 3.227 -16.134 1.00 96.38 92 PHE A N 1
ATOM 690 C CA . PHE A 1 92 ? 8.584 4.187 -15.873 1.00 96.38 92 PHE A CA 1
ATOM 691 C C . PHE A 1 92 ? 8.726 5.476 -16.676 1.00 96.38 92 PHE A C 1
ATOM 693 O O . PHE A 1 92 ? 7.732 6.173 -16.864 1.00 96.38 92 PHE A O 1
ATOM 700 N N . SER A 1 93 ? 9.928 5.791 -17.154 1.00 95.69 93 SER A N 1
ATOM 701 C CA . SER A 1 93 ? 10.242 7.053 -17.819 1.00 95.69 93 SER A CA 1
ATOM 702 C C . SER A 1 93 ? 9.519 7.225 -19.150 1.00 95.69 93 SER A C 1
ATOM 704 O O . SER A 1 93 ? 9.504 6.321 -19.986 1.00 95.69 93 SER A O 1
ATOM 706 N N . TYR A 1 94 ? 8.946 8.408 -19.368 1.00 94.12 94 TYR A N 1
ATOM 707 C CA . TYR A 1 94 ? 8.324 8.783 -20.634 1.00 94.12 94 TYR A CA 1
ATOM 708 C C . TYR A 1 94 ? 9.360 9.032 -21.738 1.00 94.12 94 TYR A C 1
ATOM 710 O O . TYR A 1 94 ? 9.142 8.626 -22.876 1.00 94.12 94 TYR A O 1
ATOM 718 N N . ASP A 1 95 ? 10.480 9.685 -21.411 1.00 92.50 95 ASP A N 1
ATOM 719 C CA . ASP A 1 95 ? 11.521 10.076 -22.375 1.00 92.50 95 ASP A CA 1
ATOM 720 C C . ASP A 1 95 ? 12.742 9.137 -22.377 1.00 92.50 95 ASP A C 1
ATOM 722 O O . ASP A 1 95 ? 13.710 9.372 -23.099 1.00 92.50 95 ASP A O 1
ATOM 726 N N . GLY A 1 96 ? 12.697 8.070 -21.574 1.00 89.00 96 GLY A N 1
ATOM 727 C CA . GLY A 1 96 ? 13.761 7.075 -21.447 1.00 89.00 96 GLY A CA 1
ATOM 728 C C . GLY A 1 96 ? 14.917 7.494 -20.535 1.00 89.00 96 GLY A C 1
ATOM 729 O O . GLY A 1 96 ? 15.818 6.687 -20.306 1.00 89.00 96 GLY A O 1
ATOM 730 N N . LYS A 1 97 ? 14.912 8.712 -19.973 1.00 92.12 97 LYS A N 1
ATOM 731 C CA . LYS A 1 97 ? 15.900 9.110 -18.960 1.00 92.12 97 LYS A CA 1
ATOM 732 C C . LYS A 1 97 ? 15.594 8.452 -17.625 1.00 92.12 97 LYS A C 1
ATOM 734 O O . LYS A 1 97 ? 14.431 8.267 -17.274 1.00 92.12 97 LYS A O 1
ATOM 739 N N . GLN A 1 98 ? 16.634 8.161 -16.849 1.00 93.19 98 GLN A N 1
ATOM 740 C CA . GLN A 1 98 ? 16.451 7.640 -15.499 1.00 93.19 98 GLN A CA 1
ATOM 741 C C . GLN A 1 98 ? 15.733 8.656 -14.616 1.00 93.19 98 GLN A C 1
ATOM 743 O O . GLN A 1 98 ? 16.227 9.761 -14.388 1.00 93.19 98 GLN A O 1
ATOM 748 N N . LEU A 1 99 ? 14.576 8.255 -14.097 1.00 94.44 99 LEU A N 1
ATOM 749 C CA . LEU A 1 99 ? 13.845 9.042 -13.119 1.00 94.44 99 LEU A CA 1
ATOM 750 C C . LEU A 1 99 ? 14.543 9.005 -11.756 1.00 94.44 99 LEU A C 1
ATOM 752 O O . LEU A 1 99 ? 15.126 7.998 -11.353 1.00 94.44 99 LEU A O 1
ATOM 756 N N . ASN A 1 100 ? 14.414 10.094 -11.005 1.00 93.62 100 ASN A N 1
ATOM 757 C CA . ASN A 1 100 ? 14.596 10.035 -9.560 1.00 93.62 100 ASN A CA 1
ATOM 758 C C . ASN A 1 100 ? 13.402 9.314 -8.925 1.00 93.62 100 ASN A C 1
ATOM 760 O O . ASN A 1 100 ? 12.291 9.334 -9.451 1.00 93.62 100 ASN A O 1
ATOM 764 N N . THR A 1 101 ? 13.619 8.708 -7.759 1.00 90.06 101 THR A N 1
ATOM 765 C CA . THR A 1 101 ? 12.532 8.071 -6.996 1.00 90.06 101 THR A CA 1
ATOM 766 C C . THR A 1 101 ? 11.525 9.095 -6.468 1.00 90.06 101 THR A C 1
ATOM 768 O O . THR A 1 101 ? 10.370 8.757 -6.249 1.00 90.06 101 THR A O 1
ATOM 771 N N . SER A 1 102 ? 11.933 10.358 -6.326 1.00 91.38 102 SER A N 1
ATOM 772 C CA . SER A 1 102 ? 11.036 11.510 -6.298 1.00 91.38 102 SER A CA 1
ATOM 773 C C . SER A 1 102 ? 11.070 12.216 -7.656 1.00 91.38 102 SER A C 1
ATOM 775 O O . SER A 1 102 ? 12.019 12.927 -7.986 1.00 91.38 102 SER A O 1
ATOM 777 N N . CYS A 1 103 ? 10.047 12.000 -8.477 1.00 91.81 103 CYS A N 1
ATOM 778 C CA . CYS A 1 103 ? 9.939 12.600 -9.809 1.00 91.81 103 CYS A CA 1
ATOM 779 C C . CYS A 1 103 ? 8.577 13.258 -10.006 1.00 91.81 103 CYS A C 1
ATOM 781 O O . CYS A 1 103 ? 7.643 13.066 -9.221 1.00 91.81 103 CYS A O 1
ATOM 783 N N . LYS A 1 104 ? 8.453 14.055 -11.066 1.00 93.31 104 LYS A N 1
ATOM 784 C CA . LYS A 1 104 ? 7.159 14.588 -11.468 1.00 93.31 104 LYS A CA 1
ATOM 785 C C . LYS A 1 104 ? 6.400 13.514 -12.220 1.00 93.31 104 LYS A C 1
ATOM 787 O O . LYS A 1 104 ? 6.906 12.900 -13.155 1.00 93.31 104 LYS A O 1
ATOM 792 N N . LYS A 1 105 ? 5.117 13.383 -11.918 1.00 92.38 105 LYS A N 1
ATOM 793 C CA . LYS A 1 105 ? 4.198 12.461 -12.589 1.00 92.38 105 LYS A CA 1
ATOM 794 C C . LYS A 1 105 ? 4.228 12.609 -14.117 1.00 92.38 105 LYS A C 1
ATOM 796 O O . LYS A 1 105 ? 4.166 11.621 -14.843 1.00 92.38 105 LYS A O 1
ATOM 801 N N . ARG A 1 106 ? 4.382 13.836 -14.633 1.00 93.75 106 ARG A N 1
ATOM 802 C CA . ARG A 1 106 ? 4.479 14.112 -16.082 1.00 93.75 106 ARG A CA 1
ATOM 803 C C . ARG A 1 106 ? 5.720 13.521 -16.765 1.00 93.75 106 ARG A C 1
ATOM 805 O O . ARG A 1 106 ? 5.758 13.479 -17.988 1.00 93.75 106 ARG A O 1
ATOM 812 N N . GLU A 1 107 ? 6.721 13.100 -16.001 1.00 94.56 107 GLU A N 1
ATOM 813 C CA . GLU A 1 107 ? 7.939 12.456 -16.507 1.00 94.56 107 GLU A CA 1
ATOM 814 C C . GLU A 1 107 ? 7.743 10.945 -16.704 1.00 94.56 107 GLU A C 1
ATOM 816 O O . GLU A 1 107 ? 8.580 10.297 -17.320 1.00 94.56 107 GLU A O 1
ATOM 821 N N . MET A 1 108 ? 6.624 10.380 -16.234 1.00 95.94 108 MET A N 1
ATOM 822 C CA . MET A 1 108 ? 6.326 8.949 -16.334 1.00 95.94 108 MET A CA 1
ATOM 823 C C . MET A 1 108 ? 5.437 8.614 -17.535 1.00 95.94 108 MET A C 1
ATOM 825 O O . MET A 1 108 ? 4.677 9.468 -18.005 1.00 95.94 108 MET A O 1
ATOM 829 N N . LYS A 1 109 ? 5.458 7.362 -17.997 1.00 95.38 109 LYS A N 1
ATOM 830 C CA . LYS A 1 109 ? 4.461 6.826 -18.940 1.00 95.38 109 LYS A CA 1
ATOM 831 C C . LYS A 1 109 ? 3.075 6.754 -18.301 1.00 95.38 109 LYS A C 1
ATOM 833 O O . LYS A 1 109 ? 2.939 6.710 -17.077 1.00 95.38 109 LYS A O 1
ATOM 838 N N . PHE A 1 110 ? 2.041 6.763 -19.137 1.00 92.69 110 PHE A N 1
ATOM 839 C CA . PHE A 1 110 ? 0.653 6.930 -18.707 1.00 92.69 110 PHE A CA 1
ATOM 840 C C . PHE A 1 110 ? 0.183 5.835 -17.737 1.00 92.69 110 PHE A C 1
ATOM 842 O O . PHE A 1 110 ? -0.450 6.139 -16.729 1.00 92.69 110 PHE A O 1
ATOM 849 N N . GLU A 1 111 ? 0.555 4.583 -17.984 1.00 92.56 111 GLU A N 1
ATOM 850 C CA . GLU A 1 111 ? 0.210 3.439 -17.143 1.00 92.56 111 GLU A CA 1
ATOM 851 C C . GLU A 1 111 ? 0.757 3.563 -15.717 1.00 92.56 111 GLU A C 1
ATOM 853 O O . GLU A 1 111 ? 0.058 3.258 -14.751 1.00 92.56 111 GLU A O 1
ATOM 858 N N . TYR A 1 112 ? 1.966 4.104 -15.562 1.00 94.75 112 TYR A N 1
ATOM 859 C CA . TYR A 1 112 ? 2.574 4.307 -14.250 1.00 94.75 112 TYR A CA 1
ATOM 860 C C . TYR A 1 112 ? 2.069 5.584 -13.575 1.00 94.75 112 TYR A C 1
ATOM 862 O O . TYR A 1 112 ? 1.972 5.626 -12.353 1.00 94.75 112 TYR A O 1
ATOM 870 N N . ARG A 1 113 ? 1.649 6.600 -14.344 1.00 93.94 113 ARG A N 1
ATOM 871 C CA . ARG A 1 113 ? 0.890 7.733 -13.785 1.00 93.94 113 ARG A CA 1
ATOM 872 C C . ARG A 1 113 ? -0.406 7.257 -13.147 1.00 93.94 113 ARG A C 1
ATOM 874 O O . ARG A 1 113 ? -0.724 7.694 -12.047 1.00 93.94 113 ARG A O 1
ATOM 881 N N . LEU A 1 114 ? -1.125 6.365 -13.829 1.00 92.56 114 LEU A N 1
ATOM 882 C CA . LEU A 1 114 ? -2.355 5.793 -13.301 1.00 92.56 114 LEU A CA 1
ATOM 883 C C . LEU A 1 114 ? -2.081 4.930 -12.066 1.00 92.56 114 LEU A C 1
ATOM 885 O O . LEU A 1 114 ? -2.774 5.087 -11.068 1.00 92.56 114 LEU A O 1
ATOM 889 N N . LEU A 1 115 ? -1.062 4.065 -12.100 1.00 93.56 115 LEU A N 1
ATOM 890 C CA . LEU A 1 115 ? -0.681 3.267 -10.930 1.00 93.56 115 LEU A CA 1
ATOM 891 C C . LEU A 1 115 ? -0.350 4.161 -9.724 1.00 93.56 115 LEU A C 1
ATOM 893 O O . LEU A 1 115 ? -0.833 3.909 -8.623 1.00 93.56 115 LEU A O 1
ATOM 897 N N . ASN A 1 116 ? 0.410 5.238 -9.941 1.00 93.00 116 ASN A N 1
ATOM 898 C CA . ASN A 1 116 ? 0.677 6.238 -8.913 1.00 93.00 116 ASN A CA 1
ATOM 899 C C . ASN A 1 116 ? -0.616 6.856 -8.362 1.00 93.00 116 ASN A C 1
ATOM 901 O O . ASN A 1 116 ? -0.726 7.035 -7.155 1.00 93.00 116 ASN A O 1
ATOM 905 N N . ASP A 1 117 ? -1.577 7.197 -9.223 1.00 90.62 117 ASP A N 1
ATOM 906 C CA . ASP A 1 117 ? -2.843 7.802 -8.797 1.00 90.62 117 ASP A CA 1
ATOM 907 C C . ASP A 1 117 ? -3.705 6.843 -7.984 1.00 90.62 117 ASP A C 1
ATOM 909 O O . ASP A 1 117 ? -4.312 7.261 -6.999 1.00 90.62 117 ASP A O 1
ATOM 913 N N . ILE A 1 118 ? -3.736 5.564 -8.371 1.00 89.88 118 ILE A N 1
ATOM 914 C CA . ILE A 1 118 ? -4.407 4.511 -7.608 1.00 89.88 118 ILE A CA 1
ATOM 915 C C . ILE A 1 118 ? -3.784 4.450 -6.214 1.00 89.88 118 ILE A C 1
ATOM 917 O O . ILE A 1 118 ? -4.486 4.684 -5.237 1.00 89.88 118 ILE A O 1
ATOM 921 N N . LEU A 1 119 ? -2.464 4.255 -6.119 1.00 90.38 119 LEU A N 1
ATOM 922 C CA . LEU A 1 119 ? -1.766 4.146 -4.833 1.00 90.38 119 LEU A CA 1
ATOM 923 C C . LEU A 1 119 ? -1.900 5.411 -3.976 1.00 90.38 119 LEU A C 1
ATOM 925 O O . LEU A 1 119 ? -2.133 5.318 -2.773 1.00 90.38 119 LEU A O 1
ATOM 929 N N . ALA A 1 120 ? -1.802 6.594 -4.583 1.00 87.81 120 ALA A N 1
ATOM 930 C CA . ALA A 1 120 ? -1.984 7.859 -3.879 1.00 87.81 120 ALA A CA 1
ATOM 931 C C . ALA A 1 120 ? -3.396 7.984 -3.296 1.00 87.81 120 ALA A C 1
ATOM 933 O O . ALA A 1 120 ? -3.553 8.459 -2.179 1.00 87.81 120 ALA A O 1
ATOM 934 N N . LYS A 1 121 ? -4.420 7.536 -4.030 1.00 83.94 121 LYS A N 1
ATOM 935 C CA . LYS A 1 121 ? -5.812 7.609 -3.578 1.00 83.94 121 LYS A CA 1
ATOM 936 C C . LYS A 1 121 ? -6.166 6.537 -2.548 1.00 83.94 121 LYS A C 1
ATOM 938 O O . LYS A 1 121 ? -7.041 6.776 -1.723 1.00 83.94 121 LYS A O 1
ATOM 943 N N . THR A 1 122 ? -5.548 5.360 -2.623 1.00 78.56 122 THR A N 1
ATOM 944 C CA . THR A 1 122 ? -5.986 4.181 -1.857 1.00 78.56 122 THR A CA 1
ATOM 945 C C . THR A 1 122 ? -5.077 3.846 -0.680 1.00 78.56 122 THR A C 1
ATOM 947 O O . THR A 1 122 ? -5.538 3.224 0.268 1.00 78.56 122 THR A O 1
ATOM 950 N N . VAL A 1 123 ? -3.799 4.233 -0.730 1.00 80.56 123 VAL A N 1
ATOM 951 C CA . VAL A 1 123 ? -2.781 3.866 0.273 1.00 80.56 123 VAL A CA 1
ATOM 952 C C . VAL A 1 123 ? -2.257 5.096 1.022 1.00 80.56 123 VAL A C 1
ATOM 954 O O . VAL A 1 123 ? -1.852 4.998 2.173 1.00 80.56 123 VAL A O 1
ATOM 957 N N . THR A 1 124 ? -2.263 6.281 0.407 1.00 70.69 124 THR A N 1
ATOM 958 C CA . THR A 1 124 ? -1.703 7.491 1.031 1.00 70.69 124 THR A CA 1
ATOM 959 C C . THR A 1 124 ? -2.796 8.342 1.690 1.00 70.69 124 THR A C 1
ATOM 961 O O . THR A 1 124 ? -3.707 8.823 1.030 1.00 70.69 124 THR A O 1
ATOM 964 N N . VAL A 1 125 ? -2.690 8.577 3.003 1.00 63.06 125 VAL A N 1
ATOM 965 C CA . VAL A 1 125 ? -3.670 9.373 3.784 1.00 63.06 125 VAL A CA 1
ATOM 966 C C . VAL A 1 125 ? -3.508 10.884 3.560 1.00 63.06 125 VAL A C 1
ATOM 968 O O . VAL A 1 125 ? -4.429 11.665 3.795 1.00 63.06 125 VAL A O 1
ATOM 971 N N . LYS A 1 126 ? -2.327 11.328 3.118 1.00 61.94 126 LYS A N 1
ATOM 972 C CA . LYS A 1 126 ? -2.008 12.750 2.953 1.00 61.94 126 LYS A CA 1
ATOM 973 C C . LYS A 1 126 ? -2.251 13.210 1.521 1.00 61.94 126 LYS A C 1
ATOM 975 O O . LYS A 1 126 ? -1.754 12.605 0.574 1.00 61.94 126 LYS A O 1
ATOM 980 N N . ALA A 1 127 ? -2.941 14.343 1.394 1.00 50.69 127 ALA A N 1
ATOM 981 C CA . ALA A 1 127 ? -2.996 15.130 0.169 1.00 50.69 127 ALA A CA 1
ATOM 982 C C . ALA A 1 127 ? -1.621 15.772 -0.091 1.00 50.69 127 ALA A C 1
ATOM 984 O O . ALA A 1 127 ? -1.406 16.954 0.168 1.00 50.69 127 ALA A O 1
ATOM 985 N N . ASP A 1 128 ? -0.663 14.965 -0.539 1.00 58.81 128 ASP A N 1
ATOM 986 C CA . ASP A 1 128 ? 0.573 15.472 -1.123 1.00 58.81 128 ASP A CA 1
ATOM 987 C C . ASP A 1 128 ? 0.288 16.132 -2.479 1.00 58.81 128 ASP A C 1
ATOM 989 O O . ASP A 1 128 ? -0.794 16.000 -3.056 1.00 58.81 128 ASP A O 1
ATOM 993 N N . SER A 1 129 ? 1.281 16.847 -3.013 1.00 67.06 129 SER A N 1
ATOM 994 C CA . SER A 1 129 ? 1.212 17.398 -4.369 1.00 67.06 129 SER A CA 1
ATOM 995 C C . SER A 1 129 ? 0.776 16.329 -5.380 1.00 67.06 129 SER A C 1
ATOM 997 O O . SER A 1 129 ? 1.451 15.312 -5.554 1.00 67.06 129 SER A O 1
ATOM 999 N N . PHE A 1 130 ? -0.309 16.607 -6.110 1.00 71.19 130 PHE A N 1
ATOM 1000 C CA . PHE A 1 130 ? -0.805 15.765 -7.207 1.00 71.19 130 PHE A CA 1
ATOM 1001 C C . PHE A 1 130 ? 0.219 15.585 -8.344 1.00 71.19 130 PHE A C 1
ATOM 1003 O O . PHE A 1 130 ? 0.118 14.647 -9.136 1.00 71.19 130 PHE A O 1
ATOM 1010 N N . ASP A 1 131 ? 1.183 16.504 -8.449 1.00 85.38 131 ASP A N 1
ATOM 1011 C CA . ASP A 1 131 ? 2.225 16.528 -9.480 1.00 85.38 131 ASP A CA 1
ATOM 1012 C C . ASP A 1 131 ? 3.435 15.653 -9.117 1.00 85.38 131 ASP A C 1
ATOM 1014 O O . ASP A 1 131 ? 4.124 15.182 -10.027 1.00 85.38 131 ASP A O 1
ATOM 1018 N N . VAL A 1 132 ? 3.670 15.392 -7.825 1.00 89.31 132 VAL A N 1
ATOM 1019 C CA . VAL A 1 132 ? 4.882 14.723 -7.334 1.00 89.31 132 VAL A CA 1
ATOM 1020 C C . VAL A 1 132 ? 4.597 13.260 -7.016 1.00 89.31 132 VAL A C 1
ATOM 1022 O O . VAL A 1 132 ? 3.622 12.922 -6.341 1.00 89.31 132 VAL A O 1
ATOM 1025 N N . VAL A 1 133 ? 5.495 12.385 -7.459 1.00 91.06 133 VAL A N 1
ATOM 1026 C CA . VAL A 1 133 ? 5.591 10.998 -7.000 1.00 91.06 133 VAL A CA 1
ATOM 1027 C C . VAL A 1 133 ? 6.557 10.959 -5.825 1.00 91.06 133 VAL A C 1
ATOM 1029 O O . VAL A 1 133 ? 7.696 11.410 -5.941 1.00 91.06 133 VAL A O 1
ATOM 1032 N N . THR A 1 134 ? 6.100 10.466 -4.675 1.00 92.06 134 THR A N 1
ATOM 1033 C CA . THR A 1 134 ? 6.955 10.330 -3.490 1.00 92.06 134 THR A CA 1
ATOM 1034 C C . THR A 1 134 ? 7.878 9.129 -3.630 1.00 92.06 134 THR A C 1
ATOM 1036 O O . THR A 1 134 ? 7.5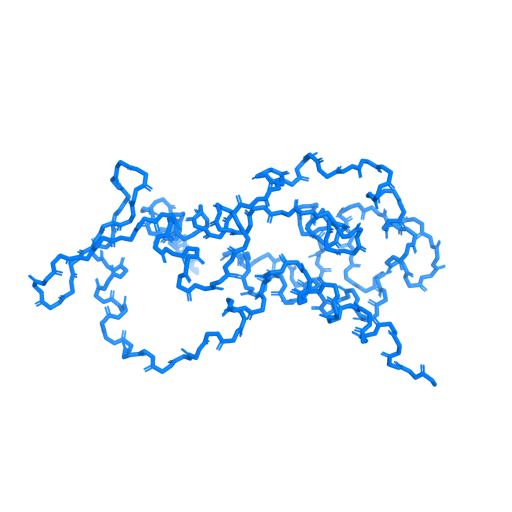57 8.166 -4.326 1.00 92.06 134 THR A O 1
ATOM 1039 N N . HIS A 1 135 ? 9.002 9.166 -2.910 1.00 92.69 135 HIS A N 1
ATOM 1040 C CA . HIS A 1 135 ? 9.936 8.045 -2.836 1.00 92.69 135 HIS A CA 1
ATOM 1041 C C . HIS A 1 135 ? 9.223 6.736 -2.479 1.00 92.69 135 HIS A C 1
ATOM 1043 O O . HIS A 1 135 ? 9.368 5.740 -3.176 1.00 92.69 135 HIS A O 1
ATOM 1049 N N . GLU A 1 136 ? 8.386 6.770 -1.443 1.00 91.75 136 GLU A N 1
ATOM 1050 C CA . GLU A 1 136 ? 7.632 5.611 -0.973 1.00 91.75 136 GLU A CA 1
ATOM 1051 C C . GLU A 1 136 ? 6.678 5.054 -2.042 1.00 91.75 136 GLU A C 1
ATOM 1053 O O . GLU A 1 136 ? 6.708 3.858 -2.330 1.00 91.75 136 GLU A O 1
ATOM 1058 N N . ARG A 1 137 ? 5.897 5.916 -2.715 1.00 92.56 137 ARG A N 1
ATOM 1059 C CA . ARG A 1 137 ? 5.021 5.487 -3.818 1.00 92.56 137 ARG A CA 1
ATOM 1060 C C . ARG A 1 137 ? 5.824 4.880 -4.960 1.00 92.56 137 ARG A C 1
ATOM 1062 O O . ARG A 1 137 ? 5.426 3.855 -5.502 1.00 92.56 137 ARG A O 1
ATOM 1069 N N . PHE A 1 138 ? 6.972 5.460 -5.295 1.00 95.75 138 PHE A N 1
ATOM 1070 C CA . PHE A 1 138 ? 7.846 4.910 -6.326 1.00 95.75 138 PHE A CA 1
ATOM 1071 C C . PHE A 1 138 ? 8.335 3.497 -5.968 1.00 95.75 138 PHE A C 1
ATOM 1073 O O . PHE A 1 138 ? 8.363 2.620 -6.835 1.00 95.75 138 PHE A O 1
ATOM 1080 N N . LEU A 1 139 ? 8.684 3.249 -4.703 1.00 96.44 139 LEU A N 1
ATOM 1081 C CA . LEU A 1 139 ? 9.081 1.920 -4.228 1.00 96.44 139 LEU A CA 1
ATOM 1082 C C . LEU A 1 139 ? 7.920 0.923 -4.299 1.00 96.44 139 LEU A C 1
ATOM 1084 O O . LEU A 1 139 ? 8.107 -0.163 -4.842 1.00 96.44 139 LEU A O 1
ATOM 1088 N N . MET A 1 140 ? 6.713 1.309 -3.871 1.00 95.38 140 MET A N 1
ATOM 1089 C CA . MET A 1 140 ? 5.512 0.469 -4.010 1.00 95.38 140 MET A CA 1
ATOM 1090 C C . MET A 1 140 ? 5.246 0.100 -5.474 1.00 95.38 140 MET A C 1
ATOM 1092 O O . MET A 1 140 ? 5.005 -1.061 -5.799 1.00 95.38 140 MET A O 1
ATOM 1096 N N . MET A 1 141 ? 5.340 1.075 -6.381 1.00 96.81 141 MET A N 1
ATOM 1097 C CA . MET A 1 141 ? 5.183 0.843 -7.819 1.00 96.81 141 MET A CA 1
ATOM 1098 C C . MET A 1 141 ? 6.250 -0.109 -8.362 1.00 96.81 141 MET A C 1
ATOM 1100 O O . MET A 1 141 ? 5.941 -0.975 -9.179 1.00 96.81 141 MET A O 1
ATOM 1104 N N . SER A 1 142 ? 7.493 0.036 -7.899 1.00 97.06 142 SER A N 1
ATOM 1105 C CA . SER A 1 142 ? 8.616 -0.825 -8.288 1.00 97.06 142 SER A CA 1
ATOM 1106 C C . SER A 1 142 ? 8.416 -2.258 -7.792 1.00 97.06 142 SER A C 1
ATOM 1108 O O . SER A 1 142 ? 8.627 -3.195 -8.555 1.00 97.06 142 SER A O 1
ATOM 1110 N N . ALA A 1 143 ? 7.940 -2.437 -6.555 1.00 96.94 143 ALA A N 1
ATOM 1111 C CA . ALA A 1 143 ? 7.611 -3.741 -5.984 1.00 96.94 143 ALA A CA 1
ATOM 1112 C C . ALA A 1 143 ? 6.497 -4.443 -6.775 1.00 96.94 143 ALA A C 1
ATOM 1114 O O . ALA A 1 143 ? 6.651 -5.603 -7.156 1.00 96.94 143 ALA A O 1
ATOM 1115 N N . ILE A 1 144 ? 5.412 -3.720 -7.086 1.00 95.56 144 ILE A N 1
ATOM 1116 C CA . ILE A 1 144 ? 4.289 -4.237 -7.882 1.00 95.56 144 ILE A CA 1
ATOM 1117 C C . ILE A 1 144 ? 4.768 -4.641 -9.279 1.00 95.56 144 ILE A C 1
ATOM 1119 O O . ILE A 1 14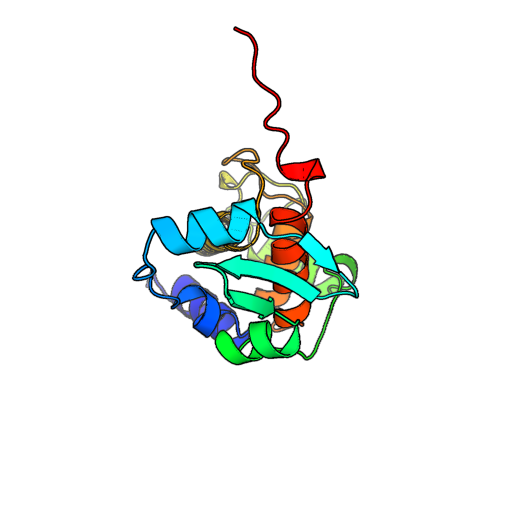4 ? 4.502 -5.756 -9.723 1.00 95.56 144 ILE A O 1
ATOM 1123 N N . GLN A 1 145 ? 5.511 -3.767 -9.964 1.00 94.56 145 GLN A N 1
ATOM 1124 C CA . GLN A 1 145 ? 6.007 -4.048 -11.312 1.00 94.56 145 GLN A CA 1
ATOM 1125 C C . GLN A 1 145 ? 7.026 -5.196 -11.335 1.00 94.56 145 GLN A C 1
ATOM 1127 O O . GLN A 1 145 ? 7.023 -5.999 -12.266 1.00 94.56 145 GLN A O 1
ATOM 1132 N N . GLY A 1 146 ? 7.890 -5.271 -10.322 1.00 94.25 146 GLY A N 1
ATOM 1133 C CA . GLY A 1 146 ? 8.896 -6.318 -10.165 1.00 94.25 146 GLY A CA 1
ATOM 1134 C C . GLY A 1 146 ? 8.340 -7.650 -9.660 1.00 94.25 146 GLY A C 1
ATOM 1135 O O . GLY A 1 146 ? 9.098 -8.608 -9.545 1.00 94.25 146 GLY A O 1
ATOM 1136 N N . GLY A 1 147 ? 7.040 -7.731 -9.348 1.00 93.81 147 GLY A N 1
ATOM 1137 C CA . GLY A 1 147 ? 6.410 -8.947 -8.828 1.00 93.81 147 GLY A CA 1
ATOM 1138 C C . GLY A 1 147 ? 6.902 -9.341 -7.433 1.00 93.81 147 GLY A C 1
ATOM 1139 O O . GLY A 1 147 ? 6.878 -10.518 -7.076 1.00 93.81 147 GLY A O 1
ATOM 1140 N N . VAL A 1 148 ? 7.371 -8.371 -6.647 1.00 95.88 148 VAL A N 1
ATOM 1141 C CA . VAL A 1 148 ? 7.821 -8.597 -5.273 1.00 95.88 148 VAL A CA 1
ATOM 1142 C C . VAL A 1 148 ? 6.600 -8.858 -4.399 1.00 95.88 148 VAL A C 1
ATOM 1144 O O . VAL A 1 148 ? 5.645 -8.080 -4.402 1.00 95.88 148 VAL A O 1
ATOM 1147 N N . LYS A 1 149 ? 6.627 -9.948 -3.627 1.00 94.94 149 LYS A N 1
ATOM 1148 C CA . LYS A 1 149 ? 5.601 -10.199 -2.612 1.00 94.94 149 LYS A CA 1
ATOM 1149 C C . LYS A 1 149 ? 5.690 -9.123 -1.530 1.00 94.94 149 LYS A C 1
ATOM 1151 O O . LYS A 1 149 ? 6.751 -8.922 -0.940 1.00 94.94 149 LYS A O 1
ATOM 1156 N N . VAL A 1 150 ? 4.567 -8.475 -1.253 1.00 95.00 150 VAL A N 1
ATOM 1157 C CA . VAL A 1 150 ? 4.421 -7.449 -0.220 1.00 95.00 150 VAL A CA 1
ATOM 1158 C C . VAL A 1 150 ? 3.323 -7.893 0.736 1.00 95.00 150 VAL A C 1
ATOM 1160 O O . VAL A 1 150 ? 2.259 -8.344 0.301 1.00 95.00 150 VAL A O 1
ATOM 1163 N N . ASN A 1 151 ? 3.570 -7.722 2.032 1.00 95.69 151 ASN A N 1
ATOM 1164 C CA . ASN A 1 151 ? 2.561 -7.910 3.059 1.00 95.69 151 ASN A CA 1
ATOM 1165 C C . ASN A 1 151 ? 1.639 -6.676 3.089 1.00 95.69 151 ASN A C 1
ATOM 1167 O O . ASN A 1 151 ? 1.811 -5.745 3.883 1.00 95.69 151 ASN A O 1
ATOM 1171 N N . TRP A 1 152 ? 0.669 -6.652 2.172 1.00 94.19 152 TRP A N 1
ATOM 1172 C CA . TRP A 1 152 ? -0.321 -5.579 2.076 1.00 94.19 152 TRP A CA 1
ATOM 1173 C C . TRP A 1 152 ? -1.255 -5.537 3.280 1.00 94.19 152 TRP A C 1
ATOM 1175 O O . TRP A 1 152 ? -1.708 -4.450 3.629 1.00 94.19 152 TRP A O 1
ATOM 1185 N N . GLY A 1 153 ? -1.508 -6.683 3.925 1.00 94.25 153 GLY A N 1
ATOM 1186 C CA . GLY A 1 153 ? -2.271 -6.758 5.171 1.00 94.25 153 GLY A CA 1
ATOM 1187 C C . GLY A 1 153 ? -1.662 -5.857 6.242 1.00 94.25 153 GLY A C 1
ATOM 1188 O O . GLY A 1 153 ? -2.313 -4.919 6.699 1.00 94.25 153 GLY A O 1
ATOM 1189 N N . ARG A 1 154 ? -0.375 -6.060 6.547 1.00 94.12 154 ARG A N 1
ATOM 1190 C CA . ARG A 1 154 ? 0.375 -5.262 7.527 1.00 94.12 154 ARG A CA 1
ATOM 1191 C C . ARG A 1 154 ? 0.460 -3.795 7.128 1.00 94.12 154 ARG A C 1
ATOM 1193 O O . ARG A 1 154 ? 0.205 -2.921 7.954 1.00 94.12 154 ARG A O 1
ATOM 1200 N N . LEU A 1 155 ? 0.817 -3.514 5.872 1.00 91.94 155 LEU A N 1
ATOM 1201 C CA . LEU A 1 155 ? 1.004 -2.143 5.389 1.00 91.94 155 LEU A CA 1
ATOM 1202 C C . LEU A 1 155 ? -0.296 -1.329 5.494 1.00 91.94 155 LEU A C 1
ATOM 1204 O O . LEU A 1 155 ? -0.310 -0.257 6.098 1.00 91.94 155 LEU A O 1
ATOM 1208 N N . LEU A 1 156 ? -1.395 -1.850 4.942 1.00 91.81 156 LEU A N 1
ATOM 1209 C CA . LEU A 1 156 ? -2.690 -1.165 4.943 1.00 91.81 156 LEU A CA 1
ATOM 1210 C C . LEU A 1 156 ? -3.308 -1.113 6.341 1.00 91.81 156 LEU A C 1
ATOM 1212 O O . LEU A 1 156 ? -3.943 -0.117 6.685 1.00 91.81 156 LEU A O 1
ATOM 1216 N N . PHE A 1 157 ? -3.078 -2.125 7.179 1.00 93.44 157 PHE A N 1
ATOM 1217 C CA . PHE A 1 157 ? -3.532 -2.095 8.564 1.00 93.44 157 PHE A CA 1
ATOM 1218 C C . PHE A 1 157 ? -2.774 -1.057 9.405 1.00 93.44 157 PHE A C 1
ATOM 1220 O O . PHE A 1 157 ? -3.377 -0.373 10.231 1.00 93.44 157 PHE A O 1
ATOM 1227 N N . ASN A 1 158 ? -1.474 -0.859 9.168 1.00 91.38 158 ASN A N 1
ATOM 1228 C CA . ASN A 1 158 ? -0.724 0.233 9.795 1.00 91.38 158 ASN A CA 1
ATOM 1229 C C . ASN A 1 158 ? -1.272 1.604 9.383 1.00 91.38 158 ASN A C 1
ATOM 1231 O O . ASN A 1 158 ? -1.502 2.448 10.245 1.00 91.38 158 ASN A O 1
ATOM 1235 N N . ILE A 1 159 ? -1.586 1.790 8.100 1.00 88.44 159 ILE A N 1
ATOM 1236 C CA . ILE A 1 159 ? -2.247 3.008 7.615 1.00 88.44 159 ILE A CA 1
ATOM 1237 C C . ILE A 1 159 ? -3.606 3.204 8.302 1.00 88.44 159 ILE A C 1
ATOM 1239 O O . ILE A 1 159 ? -3.921 4.300 8.764 1.00 88.44 159 ILE A O 1
ATOM 1243 N N . PHE A 1 160 ? -4.399 2.139 8.426 1.00 89.75 160 PHE A N 1
ATOM 1244 C CA . PHE A 1 160 ? -5.681 2.181 9.124 1.00 89.75 160 PHE A CA 1
ATOM 1245 C C . PHE A 1 160 ? -5.528 2.578 10.603 1.00 89.75 160 PHE A C 1
ATOM 1247 O 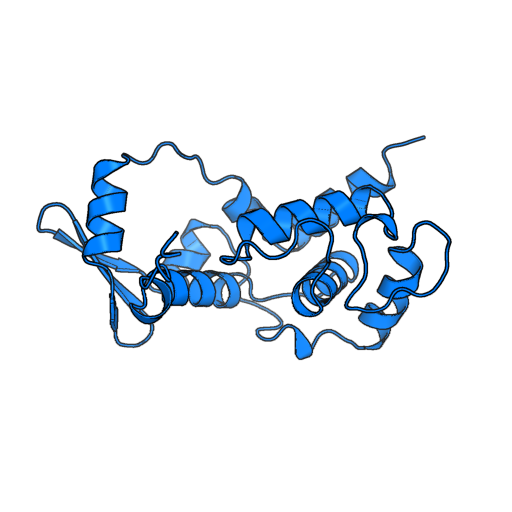O . PHE A 1 160 ? -6.272 3.435 11.086 1.00 89.75 160 PHE A O 1
ATOM 1254 N N . LYS A 1 161 ? -4.522 2.042 11.309 1.00 91.12 161 LYS A N 1
ATOM 1255 C CA . LYS A 1 161 ? -4.171 2.458 12.679 1.00 91.12 161 LYS A CA 1
ATOM 1256 C C . LYS A 1 161 ? -3.779 3.939 12.750 1.00 91.12 161 LYS A C 1
ATOM 1258 O O . LYS A 1 161 ? -4.216 4.650 13.659 1.00 91.12 161 LYS A O 1
ATOM 1263 N N . ASP A 1 162 ? -3.012 4.434 11.786 1.00 87.88 162 ASP A N 1
ATOM 1264 C CA . ASP A 1 162 ? -2.599 5.841 11.737 1.00 87.88 162 ASP A CA 1
ATOM 1265 C C . ASP A 1 162 ? -3.784 6.788 11.510 1.00 87.88 162 ASP A C 1
ATOM 1267 O O . ASP A 1 162 ? -3.806 7.894 12.055 1.00 87.88 162 ASP A O 1
ATOM 1271 N N . MET A 1 163 ? -4.801 6.358 10.756 1.00 86.31 163 MET A N 1
ATOM 1272 C CA . MET A 1 163 ? -6.033 7.130 10.539 1.00 86.31 163 MET A CA 1
ATOM 1273 C C . MET A 1 163 ? -6.878 7.277 11.811 1.00 86.31 163 MET A C 1
ATOM 1275 O O . MET A 1 163 ? -7.555 8.291 11.988 1.00 86.31 163 MET A O 1
ATOM 1279 N N . VAL A 1 164 ? -6.864 6.280 12.701 1.00 85.69 164 VAL A N 1
ATOM 1280 C CA . VAL A 1 164 ? -7.641 6.320 13.953 1.00 85.69 164 VAL A CA 1
ATOM 1281 C C . VAL A 1 164 ? -6.868 6.954 15.114 1.00 85.69 164 VAL A C 1
ATOM 1283 O O . VAL A 1 164 ? -7.484 7.389 16.091 1.00 85.69 164 VAL A O 1
ATOM 1286 N N . THR A 1 165 ? -5.542 7.071 15.004 1.00 81.38 165 THR A N 1
ATOM 1287 C CA . THR A 1 165 ? -4.680 7.644 16.046 1.00 81.38 165 THR A CA 1
ATOM 1288 C C . THR A 1 165 ? -4.832 9.177 16.119 1.00 81.38 165 THR A C 1
ATOM 1290 O O . THR A 1 165 ? -4.665 9.862 15.116 1.00 81.38 165 THR A O 1
ATOM 1293 N N . PRO A 1 166 ? -5.101 9.785 17.293 1.00 61.69 166 PRO A N 1
ATOM 1294 C CA . PRO A 1 166 ? -5.475 11.205 17.404 1.00 61.69 166 PRO A CA 1
ATOM 1295 C C . PRO A 1 166 ? -4.485 12.239 16.838 1.00 61.69 166 PRO A C 1
ATOM 1297 O O . PRO A 1 166 ? -4.904 13.343 16.492 1.00 61.69 166 PRO A O 1
ATOM 1300 N N . ALA A 1 167 ? -3.193 11.912 16.708 1.00 55.59 167 ALA A N 1
ATOM 1301 C CA . ALA A 1 167 ? -2.180 12.830 16.175 1.00 55.59 167 ALA A CA 1
ATOM 1302 C C . ALA A 1 167 ? -2.437 13.251 14.711 1.00 55.59 167 ALA A C 1
ATOM 1304 O O . ALA A 1 167 ? -1.963 14.303 14.285 1.00 55.59 167 ALA A O 1
ATOM 1305 N N . THR A 1 168 ? -3.219 12.475 13.953 1.00 51.50 168 THR A N 1
ATOM 1306 C CA . THR A 1 168 ? -3.657 12.797 12.581 1.00 51.50 168 THR A CA 1
ATOM 1307 C C . THR A 1 168 ? -5.036 13.470 12.528 1.00 51.50 168 THR A C 1
ATOM 1309 O O . THR A 1 168 ? -5.374 14.060 11.504 1.00 51.50 168 THR A O 1
ATOM 1312 N N . LYS A 1 169 ? -5.810 13.470 13.631 1.00 49.19 169 LYS A N 1
ATOM 1313 C CA . LYS A 1 169 ? -7.128 14.138 13.741 1.00 49.19 169 LYS A CA 1
ATOM 1314 C C . LYS A 1 169 ? -7.027 15.650 13.986 1.00 49.19 169 LYS A C 1
ATOM 1316 O O . LYS A 1 169 ? -8.026 16.356 13.854 1.00 49.19 169 LYS A O 1
ATOM 1321 N N . GLN A 1 170 ? -5.838 16.181 14.292 1.00 40.56 170 GLN A N 1
ATOM 1322 C CA . GLN A 1 170 ? -5.585 17.618 14.172 1.00 40.56 170 GLN A CA 1
ATOM 1323 C C . GLN A 1 170 ? -5.458 17.980 12.691 1.00 40.56 170 GLN A C 1
ATOM 1325 O O . GLN A 1 170 ? -4.364 18.085 12.134 1.00 40.56 170 GLN A O 1
ATOM 1330 N N . ALA A 1 171 ? -6.602 18.255 12.065 1.00 38.75 171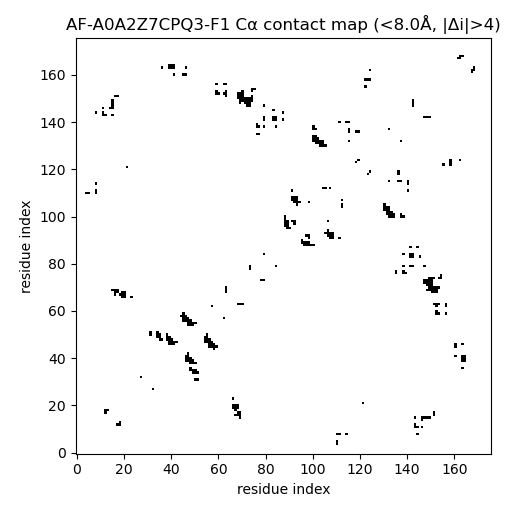 ALA A N 1
ATOM 1331 C CA . ALA A 1 171 ? -6.631 19.255 11.016 1.00 38.75 171 ALA A CA 1
ATOM 1332 C C . ALA A 1 171 ? -5.944 20.504 11.586 1.00 38.75 171 ALA A C 1
ATOM 1334 O O . ALA A 1 171 ? -6.467 21.155 12.493 1.00 38.75 171 ALA A O 1
ATOM 1335 N N . ARG A 1 172 ? -4.737 20.814 11.100 1.00 40.06 172 ARG A N 1
ATOM 1336 C CA . ARG A 1 172 ? -4.181 22.156 11.243 1.00 40.06 172 ARG A CA 1
ATOM 1337 C C . ARG A 1 172 ? -5.181 23.064 10.548 1.00 40.06 172 ARG A C 1
ATOM 1339 O O . ARG A 1 172 ? -5.210 23.120 9.322 1.00 40.06 172 ARG A O 1
ATOM 1346 N N . GLY A 1 173 ? -6.050 23.688 11.338 1.00 33.91 173 GLY A N 1
ATOM 1347 C CA . GLY A 1 173 ? -6.898 24.764 10.871 1.00 33.91 173 GLY A CA 1
ATOM 1348 C C . GLY A 1 173 ? -5.983 25.773 10.202 1.00 33.91 173 GLY A C 1
ATOM 1349 O O . GLY A 1 173 ? -5.131 26.373 10.856 1.00 33.91 173 GLY A O 1
ATOM 1350 N N . TYR A 1 174 ? -6.111 25.905 8.887 1.00 35.69 174 TYR A N 1
ATOM 1351 C CA . TYR A 1 174 ? -5.647 27.101 8.221 1.00 35.69 174 TYR A CA 1
ATOM 1352 C C . TYR A 1 174 ? -6.525 28.221 8.773 1.00 35.69 174 TYR A C 1
ATOM 1354 O O . TYR A 1 174 ? -7.698 28.331 8.422 1.00 35.69 174 TYR A O 1
ATOM 1362 N N . ALA A 1 175 ? -5.980 28.989 9.714 1.00 32.22 175 ALA A N 1
ATOM 1363 C CA . ALA A 1 175 ? -6.475 30.330 9.946 1.00 32.22 175 ALA A CA 1
ATOM 1364 C C . ALA A 1 175 ? -6.259 31.102 8.637 1.00 32.22 175 ALA A C 1
ATOM 1366 O O . ALA A 1 175 ? -5.148 31.093 8.097 1.00 32.22 175 ALA A O 1
ATOM 1367 N N . VAL A 1 176 ? -7.346 31.664 8.110 1.00 38.56 176 VAL A N 1
ATOM 1368 C CA . VAL A 1 176 ? -7.320 32.679 7.049 1.00 38.56 176 VAL A CA 1
ATOM 1369 C C . VAL A 1 176 ? -6.733 33.963 7.619 1.00 38.56 176 VAL A C 1
ATOM 1371 O O . VAL A 1 176 ? -7.090 34.290 8.775 1.00 38.56 176 VAL A O 1
#

Organism: NCBI:txid472368

Radius of gyration: 17.95 Å; Cα contacts (8 Å, |Δi|>4): 223; chains: 1; bounding box: 42×45×52 Å

Mean predicted aligned error: 7.22 Å

Foldseek 3Di:
DPCPLLVLLVVLCVLLQCVLVVPDDPPDDPVQVVQFLVAWAADPQWIWGAGPNDIDIGHLVNQCVNSVFDQDFDLDLVPQDVVLLQVLQQQQAPVRDRADLKHFLVRGDPSVSVQQVCCCVRQNPDPDPNGIRHSSSSSVSSCSSVSGHYRVSNSSSVVVNVSSHCVVVPPVPPDD

pLDDT: mean 86.18, std 14.63, range [32.22, 97.44]

Secondary structure (DSSP, 8-state):
-TTHHHHHHHHHHHHTT-HHHHT----S-HHHHHHHHHH-EEETTEEEEEETTEEEEE-HHHHHHHTT---SSBS-GGGS-HHHHHHHHHHTBSSSSPPPSSEEGGGB-HHHHHHHHHHHHHT--S---TTEEPHHHHHHHHHHHTT--B-HHHHHHHHHHHHHSGGGT-------